Protein AF-A0A946H384-F1 (afdb_monomer)

Mean predicted aligned error: 7.21 Å

Solvent-accessible surface area (backbone atoms only — not comparable to full-atom values): 7257 Å² total; per-residue (Å²): 114,60,64,80,32,69,75,38,35,52,46,29,57,61,69,36,56,92,48,39,68,53,50,55,52,36,53,48,53,46,30,52,50,27,32,73,75,72,72,40,51,49,89,75,49,55,71,69,58,39,50,56,48,51,54,54,43,53,76,73,40,51,71,38,44,51,51,55,51,48,46,47,50,51,39,38,71,66,33,56,67,42,31,46,74,71,75,39,78,84,64,70,56,71,91,82,52,75,92,72,84,82,72,77,69,72,78,47,47,70,66,73,70,51,78,88,84,75,82,82,131

Radius of gyration: 22.47 Å; Cα contacts (8 Å, |Δi|>4): 68; chains: 1; bounding box: 42×40×62 Å

Foldseek 3Di:
DACPPPVLVVQLVVLCVVVVVLQVVLQVVLQVQLCVVPVGGLVPDDPVSNVVSVVVSCVPVVVSNVSSCVSSVVSQCLDPVNCVVVVHDNDDCPPVHDDDDDDDPVVCVVVVPDDDPDDDD

pLDDT: mean 92.4, std 5.37, range [72.94, 98.19]

Structure (mmCIF, N/CA/C/O backbone):
data_AF-A0A946H384-F1
#
_entry.id   AF-A0A946H384-F1
#
loop_
_atom_site.group_PDB
_atom_site.id
_atom_site.type_symbol
_atom_site.label_atom_id
_atom_site.label_alt_id
_atom_site.label_comp_id
_atom_site.label_asym_id
_atom_site.label_entity_id
_atom_site.label_seq_id
_atom_site.pdbx_PDB_ins_code
_atom_site.Cartn_x
_atom_site.Cartn_y
_atom_site.Cartn_z
_atom_site.occupancy
_atom_site.B_iso_or_equiv
_atom_site.auth_seq_id
_atom_site.auth_comp_id
_atom_site.auth_asym_id
_atom_site.auth_atom_id
_atom_site.pdbx_PDB_model_num
ATOM 1 N N . PRO A 1 1 ? 3.864 -15.927 1.457 1.00 94.62 1 PRO A N 1
ATOM 2 C CA . PRO A 1 1 ? 3.681 -15.233 2.758 1.00 94.62 1 PRO A CA 1
ATOM 3 C C . PRO A 1 1 ? 2.842 -13.977 2.516 1.00 94.62 1 PRO A C 1
ATOM 5 O O . PRO A 1 1 ? 2.907 -13.468 1.400 1.00 94.62 1 PRO A O 1
ATOM 8 N N . GLY A 1 2 ? 2.055 -13.521 3.492 1.00 95.12 2 GLY A N 1
ATOM 9 C CA . GLY A 1 2 ? 1.385 -12.217 3.433 1.00 95.12 2 GLY A CA 1
ATOM 10 C C . GLY A 1 2 ? 2.298 -11.092 3.930 1.00 95.12 2 GLY A C 1
ATOM 11 O O . GLY A 1 2 ? 3.412 -11.352 4.381 1.00 95.12 2 GLY A O 1
ATOM 12 N N . ALA A 1 3 ? 1.846 -9.837 3.845 1.00 95.25 3 ALA A N 1
ATOM 13 C CA . ALA A 1 3 ? 2.585 -8.695 4.403 1.00 95.25 3 ALA A CA 1
ATOM 14 C C . ALA A 1 3 ? 2.660 -8.721 5.947 1.00 95.25 3 ALA A C 1
ATOM 16 O O . ALA A 1 3 ? 3.495 -8.037 6.534 1.00 95.25 3 ALA A O 1
ATOM 17 N N . ASP A 1 4 ? 1.813 -9.533 6.578 1.00 94.69 4 ASP A N 1
ATOM 18 C CA . ASP A 1 4 ? 1.771 -9.866 8.003 1.00 94.69 4 ASP A CA 1
ATOM 19 C C . ASP A 1 4 ? 2.754 -10.983 8.408 1.00 94.69 4 ASP A C 1
ATOM 21 O O . ASP A 1 4 ? 2.887 -11.285 9.594 1.00 94.69 4 ASP A O 1
ATOM 25 N N . ASP A 1 5 ? 3.474 -11.589 7.452 1.00 98.06 5 ASP A N 1
ATOM 26 C CA . ASP A 1 5 ? 4.576 -12.506 7.756 1.00 98.06 5 ASP A CA 1
ATOM 27 C C . ASP A 1 5 ? 5.607 -11.797 8.655 1.00 98.06 5 ASP A C 1
ATOM 29 O O . ASP A 1 5 ? 6.039 -10.695 8.306 1.00 98.06 5 ASP A O 1
ATOM 33 N N . PRO A 1 6 ? 6.051 -12.408 9.772 1.00 97.81 6 PRO A N 1
ATOM 34 C CA . PRO A 1 6 ? 6.886 -11.725 10.759 1.00 97.81 6 PRO A CA 1
ATOM 35 C C . PRO A 1 6 ? 8.145 -11.070 10.183 1.00 97.81 6 PRO A C 1
ATOM 37 O O . PRO A 1 6 ? 8.480 -9.952 10.566 1.00 97.81 6 PRO A O 1
ATOM 40 N N . GLY A 1 7 ? 8.816 -11.728 9.230 1.00 97.25 7 GLY A N 1
ATOM 41 C CA . GLY A 1 7 ? 10.030 -11.187 8.617 1.00 97.25 7 GLY A CA 1
ATOM 42 C C . GLY A 1 7 ? 9.742 -10.036 7.653 1.00 97.25 7 GLY A C 1
ATOM 43 O O . GLY A 1 7 ? 10.528 -9.097 7.551 1.00 97.25 7 GLY A O 1
ATOM 44 N N . ILE A 1 8 ? 8.605 -10.072 6.954 1.00 97.75 8 ILE A N 1
ATOM 45 C CA . ILE A 1 8 ? 8.183 -8.973 6.077 1.00 97.75 8 ILE A CA 1
ATOM 46 C C . ILE A 1 8 ? 7.731 -7.779 6.919 1.00 97.75 8 ILE A C 1
ATOM 48 O O . ILE A 1 8 ? 8.156 -6.654 6.652 1.00 97.75 8 ILE A O 1
ATOM 52 N N . PHE A 1 9 ? 6.925 -8.026 7.951 1.00 97.50 9 PHE A N 1
ATOM 53 C CA . PHE A 1 9 ? 6.417 -6.999 8.852 1.00 97.50 9 PHE A CA 1
ATOM 54 C C . PHE A 1 9 ? 7.543 -6.275 9.596 1.00 97.50 9 PHE A C 1
ATOM 56 O O . PHE A 1 9 ? 7.557 -5.047 9.632 1.00 97.50 9 PHE A O 1
ATOM 63 N N . GLU A 1 10 ? 8.541 -7.002 10.109 1.00 97.81 10 GLU A N 1
ATOM 64 C CA . GLU A 1 10 ? 9.718 -6.393 10.739 1.00 97.81 10 GLU A CA 1
ATOM 65 C C . GLU A 1 10 ? 10.432 -5.424 9.785 1.00 97.81 10 GLU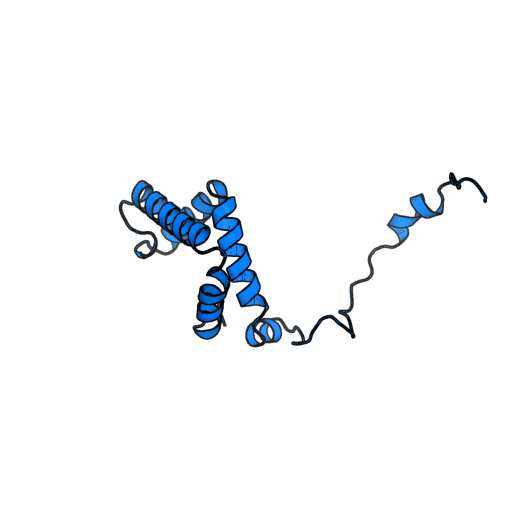 A C 1
ATOM 67 O O . GLU A 1 10 ? 10.751 -4.294 10.162 1.00 97.81 10 GLU A O 1
ATOM 72 N N . ARG A 1 11 ? 10.608 -5.808 8.512 1.00 97.25 11 ARG A N 1
ATOM 73 C CA . ARG A 1 11 ? 11.185 -4.905 7.506 1.00 97.25 11 ARG A CA 1
ATOM 74 C C . ARG A 1 11 ? 10.311 -3.687 7.241 1.00 97.25 11 ARG A C 1
ATOM 76 O O . ARG A 1 11 ? 10.869 -2.613 7.044 1.00 97.25 11 ARG A O 1
ATOM 83 N N . ILE A 1 12 ? 8.985 -3.835 7.222 1.00 97.12 12 ILE A N 1
ATOM 84 C CA . ILE A 1 12 ? 8.058 -2.705 7.060 1.00 97.12 12 ILE A CA 1
ATOM 85 C C . ILE A 1 12 ? 8.258 -1.705 8.199 1.00 97.12 12 ILE A C 1
ATOM 87 O O . ILE A 1 12 ? 8.410 -0.513 7.935 1.00 97.12 12 ILE A O 1
ATOM 91 N N . VAL A 1 13 ? 8.313 -2.180 9.446 1.00 96.31 13 VAL A N 1
ATOM 92 C CA . VAL A 1 13 ? 8.539 -1.329 10.623 1.00 96.31 13 VAL A CA 1
ATOM 93 C C . VAL A 1 13 ? 9.874 -0.590 10.507 1.00 96.31 13 VAL A C 1
ATOM 95 O O . VAL A 1 13 ? 9.898 0.635 10.598 1.00 96.31 13 VAL A O 1
ATOM 98 N N . VAL A 1 14 ? 10.969 -1.299 10.211 1.00 97.31 14 VAL A N 1
ATOM 99 C CA . VAL A 1 14 ? 12.303 -0.686 10.059 1.00 97.31 14 VAL A CA 1
ATOM 100 C C . VAL A 1 14 ? 12.341 0.323 8.906 1.00 97.31 14 VAL A C 1
ATOM 102 O O . VAL A 1 14 ? 12.873 1.421 9.060 1.00 97.31 14 VAL A O 1
ATOM 105 N N . ALA A 1 15 ? 11.765 -0.013 7.750 1.00 96.25 15 ALA A N 1
ATOM 106 C CA . ALA A 1 15 ? 11.743 0.861 6.578 1.00 96.25 15 ALA A CA 1
ATOM 107 C C . ALA A 1 15 ? 10.854 2.102 6.762 1.00 96.25 15 ALA A C 1
ATOM 109 O O . ALA A 1 15 ? 11.005 3.070 6.018 1.00 96.25 15 ALA A O 1
ATOM 110 N N . SER A 1 16 ? 9.950 2.082 7.745 1.00 95.44 16 SER A N 1
ATOM 111 C CA . SER A 1 16 ? 9.057 3.198 8.065 1.00 95.44 16 SER A CA 1
ATOM 112 C C . SER A 1 16 ? 9.695 4.240 8.987 1.00 95.44 16 SER A C 1
ATOM 114 O O . SER A 1 16 ? 9.162 5.339 9.090 1.00 95.44 16 SER A O 1
ATOM 116 N N . GLU A 1 17 ? 10.832 3.946 9.633 1.00 95.38 17 GLU A N 1
ATOM 117 C CA . GLU A 1 17 ? 11.508 4.868 10.567 1.00 95.38 17 GLU A CA 1
ATOM 118 C C . GLU A 1 17 ? 11.775 6.274 9.989 1.00 95.38 17 GLU A C 1
ATOM 120 O O . GLU A 1 17 ? 11.487 7.256 10.677 1.00 95.38 17 GLU A O 1
ATOM 125 N N . PRO A 1 18 ? 12.251 6.437 8.735 1.00 94.31 18 PRO A N 1
ATOM 126 C CA . PRO A 1 18 ? 12.452 7.769 8.156 1.00 94.31 18 PRO A CA 1
ATOM 127 C C . PRO A 1 18 ? 11.160 8.591 8.041 1.00 94.31 18 PRO A C 1
ATOM 129 O O . PRO A 1 18 ? 11.204 9.814 8.144 1.00 94.31 18 PRO A O 1
ATOM 132 N N . ASP A 1 19 ? 10.023 7.916 7.860 1.00 92.19 19 ASP A N 1
ATOM 133 C CA . ASP A 1 19 ? 8.695 8.509 7.681 1.00 92.19 19 ASP A CA 1
ATOM 134 C C . ASP A 1 19 ? 7.817 8.333 8.941 1.00 92.19 19 ASP A C 1
ATOM 136 O O . ASP A 1 19 ? 6.590 8.453 8.881 1.00 92.19 19 ASP A O 1
ATOM 140 N N . ARG A 1 20 ? 8.428 8.056 10.105 1.00 92.31 20 ARG A N 1
ATOM 141 C CA . ARG A 1 20 ? 7.723 7.664 11.336 1.00 92.31 20 ARG A CA 1
ATOM 142 C C . ARG A 1 20 ? 6.619 8.631 11.747 1.00 92.31 20 ARG A C 1
ATOM 144 O O . ARG A 1 20 ? 5.541 8.185 12.119 1.00 92.31 20 ARG A O 1
ATOM 151 N N . SER A 1 21 ? 6.859 9.941 11.670 1.00 93.00 21 SER A N 1
ATOM 152 C CA . SER A 1 21 ? 5.843 10.940 12.025 1.00 93.00 21 SER A CA 1
ATOM 153 C C . SER A 1 21 ? 4.599 10.827 11.145 1.00 93.00 21 SER A C 1
ATOM 155 O O . SER A 1 21 ? 3.485 10.822 11.657 1.00 93.00 21 SER A O 1
ATOM 157 N N . LEU A 1 22 ? 4.785 10.664 9.833 1.00 92.31 22 LEU A N 1
ATOM 158 C CA . LEU A 1 22 ? 3.697 10.519 8.869 1.00 92.31 22 LEU A CA 1
ATOM 159 C C . LEU A 1 22 ? 2.899 9.233 9.107 1.00 92.31 22 LEU A C 1
ATOM 161 O O . LEU A 1 22 ? 1.671 9.249 8.968 1.00 92.31 22 LEU A O 1
ATOM 165 N N . VAL A 1 23 ? 3.584 8.143 9.467 1.00 92.44 23 VAL A N 1
ATOM 166 C CA . VAL A 1 23 ? 2.966 6.853 9.805 1.00 92.44 23 VAL A CA 1
ATOM 167 C C . VAL A 1 23 ? 2.191 6.950 11.117 1.00 92.44 23 VAL A C 1
ATOM 169 O O . VAL A 1 23 ? 1.014 6.601 11.138 1.00 92.44 23 VAL A O 1
ATOM 172 N N . ASP A 1 24 ? 2.792 7.493 12.176 1.00 93.56 24 ASP A N 1
ATOM 173 C CA . ASP A 1 24 ? 2.143 7.678 13.480 1.00 93.56 24 ASP A CA 1
ATOM 174 C C . ASP A 1 24 ? 0.897 8.573 13.365 1.00 93.56 24 ASP A C 1
ATOM 176 O O . ASP A 1 24 ? -0.156 8.264 13.923 1.00 93.56 24 ASP A O 1
ATOM 180 N N . GLU A 1 25 ? 0.988 9.675 12.617 1.00 94.31 25 GLU A N 1
ATOM 181 C CA . GLU A 1 25 ? -0.150 10.555 12.328 1.00 94.31 25 GLU A CA 1
ATOM 182 C C . GLU A 1 25 ? -1.238 9.839 11.519 1.00 94.31 25 GLU A C 1
ATOM 184 O O . GLU A 1 25 ? -2.424 9.989 11.815 1.00 94.31 25 GLU A O 1
ATOM 189 N N . GLY A 1 26 ? -0.847 9.025 10.536 1.00 94.25 26 GLY A N 1
ATOM 190 C CA . GLY A 1 26 ? -1.770 8.224 9.737 1.00 94.25 26 GLY A CA 1
ATOM 191 C C . GLY A 1 26 ? -2.530 7.194 10.571 1.00 94.25 26 GLY A C 1
ATOM 192 O O . GLY A 1 26 ? -3.751 7.108 10.467 1.00 94.25 26 GLY A O 1
ATOM 193 N N . LEU A 1 27 ? -1.826 6.453 11.431 1.00 94.56 27 LEU A N 1
ATOM 194 C CA . LEU A 1 27 ? -2.422 5.451 12.317 1.00 94.56 27 LEU A CA 1
ATOM 195 C C . LEU A 1 27 ? -3.371 6.089 13.338 1.00 94.56 27 LEU A C 1
ATOM 197 O O . LEU A 1 27 ? -4.469 5.579 13.544 1.00 94.56 27 LEU A O 1
ATOM 201 N N . ARG A 1 28 ? -3.004 7.242 13.916 1.00 95.69 28 ARG A N 1
ATOM 202 C CA . ARG A 1 28 ? -3.909 8.006 14.793 1.00 95.69 28 ARG A CA 1
ATOM 203 C C . ARG A 1 28 ? -5.157 8.468 14.053 1.00 95.69 28 ARG A C 1
ATOM 205 O O . ARG A 1 28 ? -6.256 8.287 14.554 1.00 95.69 28 ARG A O 1
ATOM 212 N N . ALA A 1 29 ? -5.003 9.008 12.845 1.00 94.88 29 ALA A N 1
ATOM 213 C CA . ALA A 1 29 ? -6.140 9.454 12.047 1.00 94.88 29 ALA A CA 1
ATOM 214 C C . ALA A 1 29 ? -7.071 8.296 11.635 1.00 94.88 29 ALA A C 1
ATOM 216 O O . ALA A 1 29 ? -8.274 8.514 11.479 1.00 94.88 29 ALA A O 1
ATOM 217 N N . LEU A 1 30 ? -6.535 7.085 11.453 1.00 96.69 30 LEU A N 1
ATOM 218 C CA . LEU A 1 30 ? -7.324 5.877 11.210 1.00 96.69 30 LEU A CA 1
ATOM 219 C C . LEU A 1 30 ? -8.117 5.464 12.459 1.00 96.69 30 LEU A C 1
ATOM 221 O O . LEU A 1 30 ? -9.312 5.191 12.352 1.00 96.69 30 LEU A O 1
ATOM 225 N N . ASP A 1 31 ? -7.481 5.471 13.632 1.00 97.38 31 ASP A N 1
ATOM 226 C CA . ASP A 1 31 ? -8.153 5.197 14.908 1.00 97.38 31 ASP A CA 1
ATOM 227 C C . ASP A 1 31 ? -9.225 6.249 15.231 1.00 97.38 31 ASP A C 1
ATOM 229 O O . ASP A 1 31 ? -10.328 5.885 15.631 1.00 97.38 31 ASP A O 1
ATOM 233 N N . ASP A 1 32 ? -8.955 7.536 14.993 1.00 96.38 32 ASP A N 1
ATOM 234 C CA . ASP A 1 32 ? -9.929 8.618 15.179 1.00 96.38 32 ASP A CA 1
ATOM 235 C C . ASP A 1 32 ? -11.150 8.436 14.265 1.00 96.38 32 ASP A C 1
ATOM 237 O O . ASP A 1 32 ? -12.290 8.638 14.688 1.00 96.38 32 ASP A O 1
ATOM 241 N N . LEU A 1 33 ? -10.928 8.032 13.007 1.00 96.50 33 LEU A N 1
ATOM 242 C CA . LEU A 1 33 ? -12.007 7.741 12.063 1.00 96.50 33 LEU A CA 1
ATOM 243 C C . LEU A 1 33 ? -12.834 6.534 12.520 1.00 96.50 33 LEU A C 1
ATOM 245 O O . LEU A 1 33 ? -14.061 6.605 12.508 1.00 96.50 33 LEU A O 1
ATOM 249 N N . SER A 1 34 ? -12.174 5.458 12.949 1.00 97.88 34 SER A N 1
ATOM 250 C CA . SER A 1 34 ? -12.831 4.276 13.514 1.00 97.88 34 SER A CA 1
ATOM 251 C C . SER A 1 34 ? -13.685 4.642 14.728 1.00 97.88 34 SER A C 1
ATOM 253 O O . SER A 1 34 ? -14.860 4.282 14.801 1.00 97.88 34 SER A O 1
ATOM 255 N N . HIS A 1 35 ? -13.134 5.434 15.650 1.00 97.75 35 HIS A N 1
ATOM 256 C CA . HIS A 1 35 ? -13.844 5.852 16.852 1.00 97.75 35 HIS A CA 1
ATOM 257 C C . HIS A 1 35 ? -15.046 6.745 16.522 1.00 97.75 35 HIS A C 1
ATOM 259 O O . HIS A 1 35 ? -16.101 6.612 17.136 1.00 97.75 35 HIS A O 1
ATOM 265 N N . ALA A 1 36 ? -14.926 7.616 15.518 1.00 96.62 36 ALA A N 1
ATOM 266 C CA . ALA A 1 36 ? -16.028 8.459 15.065 1.00 96.62 36 ALA A CA 1
ATOM 267 C C . ALA A 1 36 ? -17.167 7.672 14.392 1.00 96.62 36 ALA A C 1
ATOM 269 O O . ALA A 1 36 ? -18.319 8.094 14.477 1.00 96.62 36 ALA A O 1
ATOM 270 N N . LEU A 1 37 ? -16.859 6.565 13.709 1.00 95.94 37 LEU A N 1
ATOM 271 C CA . LEU A 1 37 ? -17.849 5.748 12.999 1.00 95.94 37 LEU A CA 1
ATOM 272 C C . LEU A 1 37 ? -18.506 4.695 13.901 1.00 95.94 37 LEU A C 1
ATOM 274 O O . LEU A 1 37 ? -19.716 4.500 13.815 1.00 95.94 37 LEU A O 1
ATOM 278 N N . TYR A 1 38 ? -17.727 4.057 14.777 1.00 97.06 38 TYR A N 1
ATOM 279 C CA . TYR A 1 38 ? -18.145 2.855 15.509 1.00 97.06 38 TYR A CA 1
ATOM 280 C C . TYR A 1 38 ? -17.939 2.947 17.028 1.00 97.06 38 TYR A C 1
ATOM 282 O O . TYR A 1 38 ? -18.356 2.057 17.760 1.00 97.06 38 TYR A O 1
ATOM 290 N N . GLY A 1 39 ? -17.302 4.008 17.538 1.00 97.06 39 GLY A N 1
ATOM 291 C CA . GLY A 1 39 ? -16.998 4.149 18.969 1.00 97.06 39 GLY A CA 1
ATOM 292 C C . GLY A 1 39 ? -15.846 3.266 19.463 1.00 97.06 39 GLY A C 1
ATOM 293 O O . GLY A 1 39 ? -15.559 3.242 20.659 1.00 97.06 39 GLY A O 1
ATOM 294 N N . GLU A 1 40 ? -15.137 2.584 18.563 1.00 96.88 40 GLU A N 1
ATOM 295 C CA . GLU A 1 40 ? -14.064 1.640 18.885 1.00 96.88 40 GLU A CA 1
ATOM 296 C C . GLU A 1 40 ? -12.772 1.942 18.114 1.00 96.88 40 GLU A C 1
ATOM 298 O O . GLU A 1 40 ? -12.772 2.668 17.120 1.00 96.88 40 GLU A O 1
ATOM 303 N N . ARG A 1 41 ? -11.646 1.398 18.592 1.00 97.50 41 ARG A N 1
ATOM 304 C CA . ARG A 1 41 ? -10.355 1.478 17.885 1.00 97.50 41 ARG A CA 1
ATOM 305 C C . ARG A 1 41 ? -10.375 0.582 16.655 1.00 97.50 41 ARG A C 1
ATOM 307 O O . ARG A 1 41 ? -10.948 -0.504 16.717 1.00 97.50 41 ARG A O 1
ATOM 314 N N . PHE A 1 42 ? -9.641 0.957 15.611 1.00 97.69 42 PHE A N 1
ATOM 315 C CA . PHE A 1 42 ? -9.640 0.232 14.339 1.00 97.69 42 PHE A CA 1
ATOM 316 C C . PHE A 1 42 ? -9.265 -1.247 14.512 1.00 97.69 42 PHE A C 1
ATOM 318 O O . PHE A 1 42 ? -9.864 -2.133 13.910 1.00 97.69 42 PHE A O 1
ATOM 325 N N . ALA A 1 43 ? -8.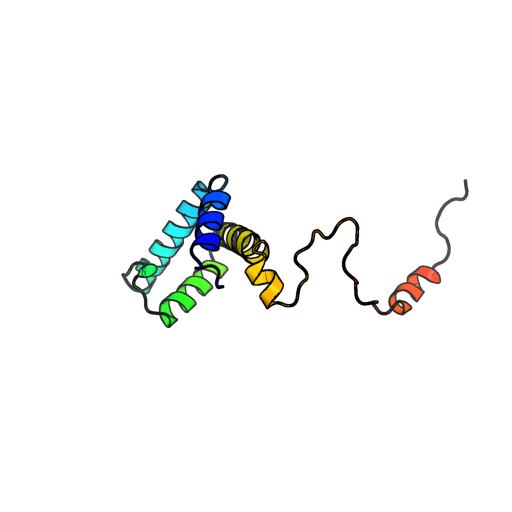307 -1.540 15.396 1.00 96.69 43 ALA A N 1
ATOM 326 C CA . ALA A 1 43 ? -7.864 -2.907 15.670 1.00 96.69 43 ALA A CA 1
ATOM 327 C C . ALA A 1 43 ? -8.962 -3.823 16.257 1.00 96.69 43 ALA A C 1
ATOM 329 O O . ALA A 1 43 ? -8.867 -5.042 16.095 1.00 96.69 43 ALA A O 1
ATOM 330 N N . MET A 1 44 ? -9.976 -3.249 16.919 1.00 97.81 44 MET A N 1
ATOM 331 C CA . MET A 1 44 ? -11.060 -3.976 17.597 1.00 97.81 44 MET A CA 1
ATOM 332 C C . MET A 1 44 ? -12.266 -4.251 16.697 1.00 97.81 44 MET A C 1
ATOM 334 O O . MET A 1 44 ? -13.048 -5.140 17.017 1.00 97.81 44 MET A O 1
ATOM 338 N N . LEU A 1 45 ? -12.386 -3.524 15.583 1.00 98.19 45 LEU A N 1
ATOM 339 C CA . LEU A 1 45 ? -13.458 -3.712 14.612 1.00 98.19 45 LEU A CA 1
ATOM 340 C C . LEU A 1 45 ? -13.444 -5.130 14.018 1.00 98.19 45 LEU A C 1
ATOM 342 O O . LEU A 1 45 ? -12.388 -5.781 13.928 1.00 98.19 45 LEU A O 1
ATOM 346 N N . ASP A 1 46 ? -14.615 -5.582 13.571 1.00 98.00 46 ASP A N 1
ATOM 347 C CA . ASP A 1 46 ? -14.718 -6.763 12.721 1.00 98.00 46 ASP A CA 1
ATOM 348 C C . ASP A 1 46 ? -14.143 -6.502 11.316 1.00 98.00 46 ASP A C 1
ATOM 350 O O . ASP A 1 46 ? -13.690 -5.401 10.995 1.00 98.00 46 ASP A O 1
ATOM 354 N N . GLU A 1 47 ? -14.065 -7.548 10.496 1.00 96.81 47 GLU A N 1
ATOM 355 C CA . GLU A 1 47 ? -13.395 -7.461 9.197 1.00 96.81 47 GLU A CA 1
ATOM 356 C C . GLU A 1 47 ? -14.136 -6.544 8.212 1.00 96.81 47 GLU A C 1
ATOM 358 O O . GLU A 1 47 ? -13.496 -5.776 7.492 1.00 96.81 47 GLU A O 1
ATOM 363 N N . ASP A 1 48 ? -15.470 -6.567 8.214 1.00 97.62 48 ASP A N 1
ATOM 364 C CA . ASP A 1 48 ? -16.280 -5.764 7.295 1.00 97.62 48 ASP A CA 1
ATOM 365 C C . ASP A 1 48 ? -16.154 -4.270 7.644 1.00 97.62 48 ASP A C 1
ATOM 367 O O . ASP A 1 48 ? -15.906 -3.431 6.766 1.00 97.62 48 ASP A O 1
ATOM 371 N N . ASP A 1 49 ? -16.204 -3.936 8.936 1.00 97.94 49 ASP A N 1
ATOM 372 C CA . ASP A 1 49 ? -16.029 -2.570 9.428 1.00 97.94 49 ASP A CA 1
ATOM 373 C C . ASP A 1 49 ? -14.586 -2.069 9.241 1.00 97.94 49 ASP A C 1
ATOM 375 O O . ASP A 1 49 ? -14.372 -0.886 8.929 1.00 97.94 49 ASP A O 1
ATOM 379 N N . LYS A 1 50 ? -13.576 -2.948 9.357 1.00 97.94 50 LYS A N 1
ATOM 380 C CA . LYS A 1 50 ? -12.177 -2.621 9.017 1.00 97.94 50 LYS A CA 1
ATOM 381 C C . LYS A 1 50 ? -12.034 -2.246 7.553 1.00 97.94 50 LYS A C 1
ATOM 383 O O . LYS A 1 50 ? -11.427 -1.214 7.255 1.00 97.94 50 LYS A O 1
ATOM 388 N N . VAL A 1 51 ? -12.597 -3.046 6.648 1.00 97.06 51 VAL A N 1
ATOM 389 C CA . VAL A 1 51 ? -12.548 -2.778 5.205 1.00 97.06 51 VAL A CA 1
ATOM 390 C C . VAL A 1 51 ? -13.226 -1.445 4.894 1.00 97.06 51 VAL A C 1
ATOM 392 O O . VAL A 1 51 ? -12.597 -0.568 4.297 1.00 97.06 51 VAL A O 1
ATOM 395 N N . ALA A 1 52 ? -14.449 -1.229 5.384 1.00 96.81 52 ALA A N 1
ATOM 396 C CA . ALA A 1 52 ? -15.184 0.015 5.158 1.00 96.81 52 ALA A CA 1
ATOM 397 C C . ALA A 1 52 ? -14.430 1.251 5.692 1.00 96.81 52 ALA A C 1
ATOM 399 O O . ALA A 1 52 ? -14.348 2.291 5.026 1.00 96.81 52 ALA A O 1
ATOM 400 N N . THR A 1 53 ? -13.824 1.142 6.878 1.00 97.31 53 THR A N 1
ATOM 401 C CA . THR A 1 53 ? -13.031 2.228 7.474 1.00 97.31 53 THR A CA 1
ATOM 402 C C . THR A 1 53 ? -11.762 2.505 6.673 1.00 97.31 53 THR A C 1
ATOM 404 O O . THR A 1 53 ? -11.447 3.668 6.410 1.00 97.31 53 THR A O 1
ATOM 407 N N . ALA A 1 54 ? -11.045 1.462 6.245 1.00 95.25 54 ALA A N 1
ATOM 408 C CA . ALA A 1 54 ? -9.830 1.592 5.447 1.00 95.25 54 ALA A CA 1
ATOM 409 C C . ALA A 1 54 ? -10.109 2.229 4.075 1.00 95.25 54 ALA A C 1
ATOM 411 O O . ALA A 1 54 ? -9.369 3.119 3.649 1.00 95.25 54 ALA A O 1
ATOM 412 N N . GLU A 1 55 ? -11.206 1.857 3.410 1.00 95.50 55 GLU A N 1
ATOM 413 C CA . GLU A 1 55 ? -11.644 2.483 2.156 1.00 95.50 55 GLU A CA 1
ATOM 414 C C . GLU A 1 55 ? -11.967 3.969 2.348 1.00 95.50 55 GLU A C 1
ATOM 416 O O . GLU A 1 55 ? -11.534 4.829 1.571 1.00 95.50 55 GLU A O 1
ATOM 421 N N . ARG A 1 56 ? -12.682 4.307 3.426 1.00 95.38 56 ARG A N 1
ATOM 422 C CA . ARG A 1 56 ? -13.003 5.697 3.764 1.00 95.38 56 ARG A CA 1
ATOM 423 C C . ARG A 1 56 ? -11.750 6.513 4.088 1.00 95.38 56 ARG A C 1
ATOM 425 O O . ARG A 1 56 ? -11.641 7.678 3.682 1.00 95.38 56 ARG A O 1
ATOM 432 N N . PHE A 1 57 ? -10.801 5.912 4.797 1.00 95.00 57 PHE A N 1
ATOM 433 C CA . PHE A 1 57 ? -9.504 6.503 5.106 1.00 95.00 57 PHE A CA 1
ATOM 434 C C . PHE A 1 57 ? -8.702 6.771 3.825 1.00 95.00 57 PHE A C 1
ATOM 436 O O . PHE A 1 57 ? -8.231 7.894 3.616 1.00 95.00 57 PHE A O 1
ATOM 443 N N . ALA A 1 58 ? -8.657 5.800 2.906 1.00 93.12 58 ALA A N 1
ATOM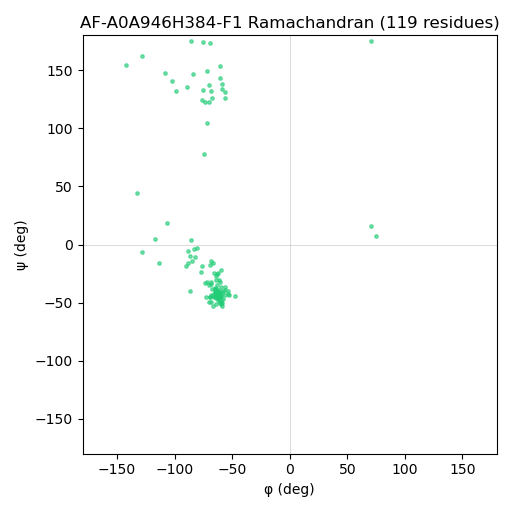 444 C CA . ALA A 1 58 ? -7.998 5.920 1.605 1.00 93.12 58 ALA A CA 1
ATOM 445 C C . ALA A 1 58 ? -8.513 7.109 0.775 1.00 93.12 58 ALA A C 1
ATOM 447 O O . ALA A 1 58 ? -7.727 7.804 0.130 1.00 93.12 58 ALA A O 1
ATOM 448 N N . GLN A 1 59 ? -9.814 7.403 0.842 1.00 91.75 59 GLN A N 1
ATOM 449 C CA . GLN A 1 59 ? -10.433 8.516 0.111 1.00 91.75 59 GLN A CA 1
ATOM 450 C C . GLN A 1 59 ? -10.176 9.899 0.734 1.00 91.75 59 GLN A C 1
ATOM 452 O O . GLN A 1 59 ? -10.287 10.912 0.045 1.00 91.75 59 GLN A O 1
ATOM 457 N N . THR A 1 60 ? -9.877 9.978 2.035 1.00 87.31 60 THR A N 1
ATOM 458 C CA . THR A 1 60 ? -9.851 11.250 2.791 1.00 87.31 60 THR A CA 1
ATOM 459 C C . THR A 1 60 ? -8.475 11.666 3.293 1.00 87.31 60 THR A C 1
ATOM 461 O O . THR A 1 60 ? -8.284 12.824 3.679 1.00 87.31 60 THR A O 1
ATOM 464 N N . ARG A 1 61 ? -7.514 10.738 3.313 1.00 84.88 61 ARG A N 1
ATOM 465 C CA . ARG A 1 61 ? -6.189 10.909 3.928 1.00 84.88 61 ARG A CA 1
ATOM 466 C C . ARG A 1 61 ? -5.067 10.440 2.998 1.00 84.88 61 ARG A C 1
ATOM 468 O O . ARG A 1 61 ? -4.117 9.787 3.421 1.00 84.88 61 ARG A O 1
ATOM 475 N N . VAL A 1 62 ? -5.168 10.823 1.723 1.00 81.88 62 VAL A N 1
ATOM 476 C CA . VAL A 1 62 ? -4.296 10.369 0.623 1.00 81.88 62 VAL A CA 1
ATOM 477 C C . VAL A 1 62 ? -2.789 10.428 0.936 1.00 81.88 62 VAL A C 1
ATOM 479 O O . VAL A 1 62 ? -2.117 9.440 0.638 1.00 81.88 62 VAL A O 1
ATOM 482 N N . PRO A 1 63 ? -2.219 11.488 1.552 1.00 84.94 63 PRO A N 1
ATOM 483 C CA . PRO A 1 63 ? -0.780 11.525 1.838 1.00 84.94 63 PRO A CA 1
ATOM 484 C C . PRO A 1 63 ? -0.315 10.440 2.822 1.00 84.94 63 PRO A C 1
ATOM 486 O O . PRO A 1 63 ? 0.670 9.756 2.550 1.00 84.94 63 PRO A O 1
ATOM 489 N N . HIS A 1 64 ? -1.047 10.233 3.923 1.00 88.50 64 HIS A N 1
ATOM 490 C CA . HIS A 1 64 ? -0.715 9.210 4.924 1.00 88.50 64 HIS A CA 1
ATOM 491 C C . HIS A 1 64 ? -0.859 7.803 4.341 1.00 88.50 64 HIS A C 1
ATOM 493 O O . HIS A 1 64 ? 0.037 6.970 4.469 1.00 88.50 64 HIS A O 1
ATOM 499 N N . VAL A 1 65 ? -1.963 7.569 3.627 1.00 90.75 65 VAL A N 1
ATOM 500 C CA . VAL A 1 65 ? -2.251 6.290 2.966 1.00 90.75 65 VAL A CA 1
ATOM 501 C C . VAL A 1 65 ? -1.161 5.960 1.951 1.00 90.75 65 VAL A C 1
ATOM 503 O O . VAL A 1 65 ? -0.647 4.847 1.942 1.00 90.75 65 VAL A O 1
ATOM 506 N N . SER A 1 66 ? -0.753 6.936 1.137 1.00 90.12 66 SER A N 1
ATOM 507 C CA . SER A 1 66 ? 0.291 6.741 0.127 1.00 90.12 66 SER A CA 1
ATOM 508 C C . SER A 1 66 ? 1.625 6.330 0.749 1.00 90.12 66 SER A C 1
ATOM 510 O O . SER A 1 66 ? 2.300 5.462 0.201 1.00 90.12 66 SER A O 1
ATOM 512 N N . GLY A 1 67 ? 2.000 6.913 1.893 1.00 90.19 67 GLY A N 1
ATOM 513 C CA . GLY A 1 67 ? 3.214 6.538 2.622 1.00 90.19 67 GLY A CA 1
ATOM 514 C C . GLY A 1 67 ? 3.164 5.099 3.139 1.00 90.19 67 GLY A C 1
ATOM 515 O O . GLY A 1 67 ? 4.053 4.305 2.829 1.00 90.19 67 GLY A O 1
ATOM 516 N N . ILE A 1 68 ? 2.085 4.741 3.844 1.00 91.69 68 ILE A N 1
ATOM 517 C CA . ILE A 1 68 ? 1.890 3.401 4.423 1.00 91.69 68 ILE A CA 1
ATOM 518 C C . ILE A 1 68 ? 1.829 2.328 3.325 1.00 91.69 68 ILE A C 1
ATOM 520 O O . ILE A 1 68 ? 2.502 1.299 3.413 1.00 91.69 68 ILE A O 1
ATOM 524 N N . VAL A 1 69 ? 1.070 2.574 2.253 1.00 93.62 69 VAL A N 1
ATOM 525 C CA . VAL A 1 69 ? 0.962 1.648 1.114 1.00 93.62 69 VAL A CA 1
ATOM 526 C C . VAL A 1 69 ? 2.308 1.491 0.418 1.00 93.62 69 VAL A C 1
ATOM 528 O O . VAL A 1 69 ? 2.704 0.369 0.107 1.00 93.62 69 VAL A O 1
ATOM 531 N N . ARG A 1 70 ? 3.042 2.590 0.200 1.00 93.88 70 ARG A N 1
ATOM 532 C CA . ARG A 1 70 ? 4.357 2.553 -0.445 1.00 93.88 70 ARG A CA 1
ATOM 533 C C . ARG A 1 70 ? 5.333 1.676 0.334 1.00 93.88 70 ARG A C 1
ATOM 535 O O . ARG A 1 70 ? 5.925 0.790 -0.276 1.00 93.88 70 ARG A O 1
ATOM 542 N N . VAL A 1 71 ? 5.517 1.909 1.636 1.00 95.00 71 VAL A N 1
ATOM 543 C CA . VAL A 1 71 ? 6.492 1.139 2.431 1.00 95.00 71 VAL A CA 1
ATOM 544 C C . VAL A 1 71 ? 6.089 -0.333 2.533 1.00 95.00 71 VAL A C 1
ATOM 546 O O . VAL A 1 71 ? 6.917 -1.215 2.307 1.00 95.00 71 VAL A O 1
ATOM 549 N N . THR A 1 72 ? 4.796 -0.605 2.735 1.00 95.69 72 THR A N 1
ATOM 550 C CA . THR A 1 72 ? 4.249 -1.968 2.778 1.00 95.69 72 THR A CA 1
ATOM 551 C C . THR A 1 72 ? 4.510 -2.709 1.469 1.00 95.69 72 THR A C 1
ATOM 553 O O . THR A 1 72 ? 5.082 -3.798 1.476 1.00 95.69 72 THR A O 1
ATOM 556 N N . ALA A 1 73 ? 4.158 -2.107 0.328 1.00 96.12 73 ALA A N 1
ATOM 557 C CA . ALA A 1 73 ? 4.344 -2.717 -0.986 1.00 96.12 73 ALA A CA 1
ATOM 558 C C . ALA A 1 73 ? 5.827 -2.914 -1.330 1.00 96.12 73 ALA A C 1
ATOM 560 O O . ALA A 1 73 ? 6.196 -3.967 -1.849 1.00 96.12 73 ALA A O 1
ATOM 561 N N . GLN A 1 74 ? 6.686 -1.937 -1.013 1.00 94.25 74 GLN A N 1
ATOM 562 C CA . GLN A 1 74 ? 8.129 -2.042 -1.235 1.00 94.25 74 GLN A CA 1
ATOM 563 C C . GLN A 1 74 ? 8.719 -3.224 -0.466 1.00 94.25 74 GLN A C 1
ATOM 565 O O . GLN A 1 74 ? 9.406 -4.052 -1.060 1.00 94.25 74 GLN A O 1
ATOM 570 N N . CYS A 1 75 ? 8.423 -3.352 0.827 1.00 96.12 75 CYS A N 1
ATOM 571 C CA . CYS A 1 75 ? 8.938 -4.450 1.639 1.00 96.12 75 CYS A CA 1
ATOM 572 C C . CYS A 1 75 ? 8.321 -5.802 1.269 1.00 96.12 75 CYS A C 1
ATOM 574 O O . CYS A 1 75 ? 9.029 -6.807 1.320 1.00 96.12 75 CYS A O 1
ATOM 576 N N . TYR A 1 76 ? 7.043 -5.840 0.884 1.00 96.94 76 TYR A N 1
ATOM 577 C CA . TYR A 1 76 ? 6.359 -7.067 0.477 1.00 96.94 76 TYR A CA 1
ATOM 578 C C . TYR A 1 76 ? 6.935 -7.636 -0.826 1.00 96.94 76 TYR A C 1
ATOM 580 O O . TYR A 1 76 ? 7.391 -8.777 -0.849 1.00 96.94 76 TYR A O 1
ATOM 588 N N . TYR A 1 77 ? 7.019 -6.824 -1.884 1.00 94.12 77 TYR A N 1
ATOM 589 C CA . TYR A 1 77 ? 7.542 -7.255 -3.189 1.00 94.12 77 TYR A CA 1
ATOM 590 C C . TYR A 1 77 ? 9.076 -7.286 -3.274 1.00 94.12 77 TYR A C 1
ATOM 592 O O . TYR A 1 77 ? 9.625 -7.707 -4.287 1.00 94.12 77 TYR A O 1
ATOM 600 N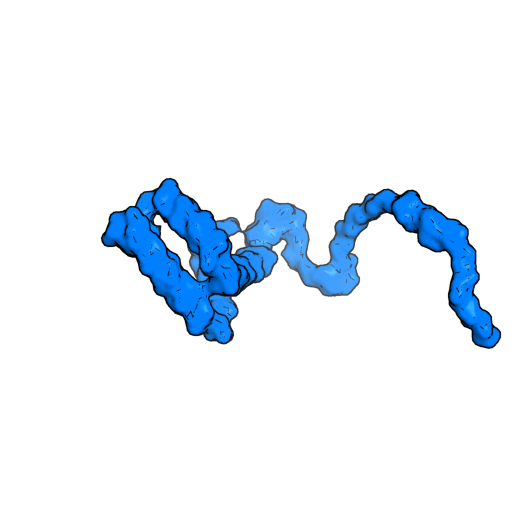 N . SER A 1 78 ? 9.785 -6.878 -2.219 1.00 91.06 78 SER A N 1
ATOM 601 C CA . SER A 1 78 ? 11.228 -7.136 -2.095 1.00 91.06 78 SER A CA 1
ATOM 602 C C . SER A 1 78 ? 11.534 -8.497 -1.460 1.00 91.06 78 SER A C 1
ATOM 604 O O . SER A 1 78 ? 12.695 -8.899 -1.435 1.00 91.06 78 SER A O 1
ATOM 606 N N . ASP A 1 79 ? 10.535 -9.206 -0.916 1.00 94.25 79 ASP A N 1
ATOM 607 C CA . ASP A 1 79 ? 10.757 -10.535 -0.347 1.00 94.25 79 ASP A CA 1
ATOM 608 C C . ASP A 1 79 ? 10.898 -11.591 -1.442 1.00 94.25 79 ASP A C 1
ATOM 610 O O . ASP A 1 79 ? 9.987 -11.807 -2.244 1.00 94.25 79 ASP A O 1
ATOM 614 N N . GLU A 1 80 ? 12.002 -12.331 -1.423 1.00 93.19 80 GLU A N 1
ATOM 615 C CA . GLU A 1 80 ? 12.244 -13.391 -2.399 1.00 93.19 80 GLU A CA 1
ATOM 616 C C . GLU A 1 80 ? 11.185 -14.497 -2.372 1.00 93.19 80 GLU A C 1
ATOM 618 O O . GLU A 1 80 ? 10.850 -15.051 -3.419 1.00 93.19 80 GLU A O 1
ATOM 623 N N . ARG A 1 81 ? 10.601 -14.788 -1.201 1.00 95.06 81 ARG A N 1
ATOM 624 C CA . ARG A 1 81 ? 9.565 -15.819 -1.058 1.00 95.06 81 ARG A CA 1
ATOM 625 C C . ARG A 1 81 ? 8.252 -15.370 -1.693 1.00 95.06 81 ARG A C 1
ATOM 627 O O . ARG A 1 81 ? 7.510 -16.208 -2.199 1.00 95.06 81 ARG A O 1
ATOM 634 N N . VAL A 1 82 ? 7.956 -14.066 -1.662 1.00 95.12 82 VAL A N 1
ATOM 635 C CA . VAL A 1 82 ? 6.792 -13.479 -2.349 1.00 95.12 82 VAL A CA 1
ATOM 636 C C . VAL A 1 82 ? 7.019 -13.514 -3.855 1.00 95.12 82 VAL A C 1
ATOM 638 O O . VAL A 1 82 ? 6.173 -14.021 -4.585 1.00 95.12 82 VAL A O 1
ATOM 641 N N . MET A 1 83 ? 8.181 -13.057 -4.322 1.00 92.50 83 MET A N 1
ATOM 642 C CA . MET A 1 83 ? 8.498 -13.020 -5.754 1.00 92.50 83 MET A CA 1
ATOM 643 C C . MET A 1 83 ? 8.528 -14.419 -6.378 1.00 92.50 83 MET A C 1
ATOM 645 O O . MET A 1 83 ? 7.933 -14.633 -7.434 1.00 92.50 83 MET A O 1
ATOM 649 N N . ALA A 1 84 ? 9.113 -15.400 -5.687 1.00 92.44 84 ALA A N 1
ATOM 650 C CA . ALA A 1 84 ? 9.106 -16.793 -6.127 1.00 92.44 84 ALA A CA 1
ATOM 651 C C . ALA A 1 84 ? 7.683 -17.374 -6.208 1.00 92.44 84 ALA A C 1
ATOM 653 O O . ALA A 1 84 ? 7.365 -18.083 -7.162 1.00 92.44 84 ALA A O 1
ATOM 654 N N . ALA A 1 85 ? 6.802 -17.044 -5.255 1.00 93.81 85 ALA A N 1
ATOM 655 C CA . ALA A 1 85 ? 5.403 -17.477 -5.283 1.00 93.81 85 ALA A CA 1
ATOM 656 C C . ALA A 1 85 ? 4.611 -16.877 -6.461 1.00 93.81 85 ALA A C 1
ATOM 658 O O . ALA A 1 85 ? 3.642 -17.481 -6.916 1.00 93.81 85 ALA A O 1
ATOM 659 N N . LEU A 1 86 ? 5.044 -15.725 -6.984 1.00 92.00 86 LEU A N 1
ATOM 660 C CA . LEU A 1 86 ? 4.496 -15.090 -8.188 1.00 92.00 86 LEU A CA 1
ATOM 661 C C . LEU A 1 86 ? 5.121 -15.623 -9.491 1.00 92.00 86 LEU A C 1
ATOM 663 O O . LEU A 1 86 ? 4.820 -15.112 -10.567 1.00 92.00 86 LEU A O 1
ATOM 667 N N . GLY A 1 87 ? 5.999 -16.629 -9.415 1.00 91.00 87 GLY A N 1
ATOM 668 C CA . GLY A 1 87 ? 6.717 -17.163 -10.575 1.00 91.00 87 GLY A CA 1
ATOM 669 C C . GLY A 1 87 ? 7.784 -16.213 -11.123 1.00 91.00 87 GLY A C 1
ATOM 670 O O . GLY A 1 87 ? 8.248 -16.395 -12.249 1.00 91.00 87 GLY A O 1
ATOM 671 N N . MET A 1 88 ? 8.175 -15.198 -10.350 1.00 87.31 88 MET A N 1
ATOM 672 C CA . MET A 1 88 ? 9.247 -14.286 -10.719 1.00 87.31 88 MET A CA 1
ATOM 673 C C . MET A 1 88 ? 10.588 -14.820 -10.225 1.00 87.31 88 MET A C 1
ATOM 675 O O . MET A 1 88 ? 10.735 -15.261 -9.085 1.00 87.31 88 MET A O 1
ATOM 679 N N . GLU A 1 89 ? 11.589 -14.757 -11.095 1.00 82.25 89 GLU A N 1
ATOM 680 C CA . GLU A 1 89 ? 12.960 -15.088 -10.731 1.00 82.25 89 GLU A CA 1
ATOM 681 C C . GLU A 1 89 ? 13.493 -14.040 -9.744 1.00 82.25 89 GLU A C 1
ATOM 683 O O . GLU A 1 89 ? 13.454 -12.841 -10.027 1.00 82.25 89 GLU A O 1
ATOM 688 N N . ASN A 1 90 ? 13.997 -14.478 -8.586 1.00 79.81 90 ASN A N 1
ATOM 689 C CA . ASN A 1 90 ? 14.586 -13.580 -7.595 1.00 79.81 90 ASN A CA 1
ATOM 690 C C . ASN A 1 90 ? 15.969 -13.095 -8.059 1.00 79.81 90 ASN A C 1
ATOM 692 O O . ASN A 1 90 ? 17.006 -13.600 -7.628 1.00 79.81 90 ASN A O 1
ATOM 696 N N . ARG A 1 91 ? 15.992 -12.132 -8.982 1.00 82.81 91 ARG A N 1
ATOM 697 C CA . ARG A 1 91 ? 17.225 -11.504 -9.455 1.00 82.81 91 ARG A CA 1
ATOM 698 C C . ARG A 1 91 ? 17.056 -10.016 -9.700 1.00 82.81 91 ARG A C 1
ATOM 700 O O . ARG A 1 91 ? 15.976 -9.519 -10.024 1.00 82.81 91 ARG A O 1
ATOM 707 N N . ALA A 1 92 ? 18.174 -9.305 -9.604 1.00 78.94 92 ALA A N 1
ATOM 708 C CA . ALA A 1 92 ? 18.216 -7.905 -9.978 1.00 78.94 92 ALA A CA 1
ATOM 709 C C . ALA A 1 92 ? 17.850 -7.732 -11.469 1.00 78.94 92 ALA A C 1
ATOM 711 O O . ALA A 1 92 ? 18.243 -8.551 -12.311 1.00 78.94 92 ALA A O 1
ATOM 712 N N . PRO A 1 93 ? 17.133 -6.650 -11.826 1.00 78.31 93 PRO A N 1
ATOM 713 C CA . PRO A 1 93 ? 16.836 -6.345 -13.220 1.00 78.31 93 PRO A CA 1
ATOM 714 C C . PRO A 1 93 ? 18.105 -6.043 -14.027 1.00 78.31 93 PRO A C 1
ATOM 716 O O . PRO A 1 93 ? 18.122 -6.281 -15.222 1.00 78.31 93 PRO A O 1
ATOM 719 N N . PHE A 1 94 ? 19.186 -5.554 -13.416 1.00 83.38 94 PHE A N 1
ATOM 720 C CA . PHE A 1 94 ? 20.476 -5.355 -14.086 1.00 83.38 94 PHE A CA 1
ATOM 721 C C . PHE A 1 94 ? 21.460 -6.479 -13.707 1.00 83.38 94 PHE A C 1
ATOM 723 O O . PHE A 1 94 ? 21.491 -6.856 -12.534 1.00 83.38 94 PHE A O 1
ATOM 730 N N . PRO A 1 95 ? 22.290 -6.999 -14.639 1.00 87.81 95 PRO A N 1
ATOM 731 C CA . PRO A 1 95 ? 22.469 -6.563 -16.034 1.00 87.81 95 PRO A CA 1
ATOM 732 C C . PRO A 1 95 ? 21.530 -7.215 -17.054 1.00 87.81 95 PRO A C 1
ATOM 734 O O . PRO A 1 95 ? 21.407 -6.720 -18.168 1.00 87.81 95 PRO A O 1
ATOM 737 N N . MET A 1 96 ? 20.879 -8.319 -16.696 1.00 88.81 96 MET A N 1
ATOM 738 C CA . MET A 1 96 ? 20.208 -9.196 -17.663 1.00 88.81 96 MET A CA 1
ATOM 739 C C . MET A 1 96 ? 18.862 -8.670 -18.191 1.00 88.81 96 MET A C 1
ATOM 741 O O . MET A 1 96 ? 18.386 -9.138 -19.220 1.00 88.81 96 MET A O 1
ATOM 745 N N . GLY A 1 97 ? 18.231 -7.718 -17.505 1.00 84.56 97 GLY A N 1
ATOM 746 C CA . GLY A 1 97 ? 16.896 -7.212 -17.828 1.00 84.56 97 GLY A CA 1
ATOM 747 C C . GLY A 1 97 ? 15.774 -8.213 -17.539 1.00 84.56 97 GLY A C 1
ATOM 748 O O . GLY A 1 97 ? 16.012 -9.370 -17.177 1.00 84.56 97 GLY A O 1
ATOM 749 N N . TYR A 1 98 ? 14.535 -7.760 -17.725 1.00 83.12 98 TYR A N 1
ATOM 750 C CA . TYR A 1 98 ? 13.362 -8.619 -17.892 1.00 83.12 98 TYR A CA 1
ATOM 751 C C . TYR A 1 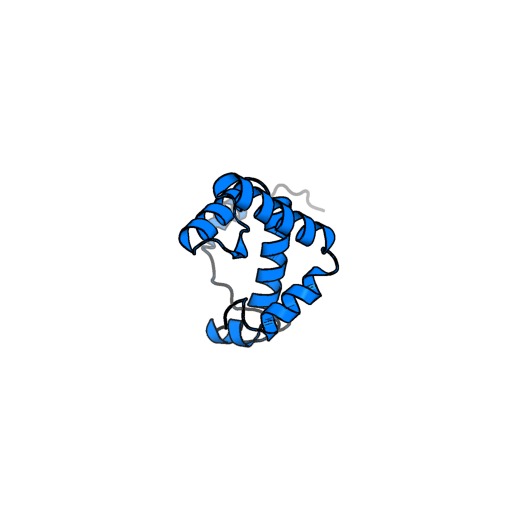98 ? 12.908 -8.549 -19.351 1.00 83.12 98 TYR A C 1
ATOM 753 O O . TYR A 1 98 ? 13.064 -7.515 -20.003 1.00 83.12 98 TYR A O 1
ATOM 761 N N . THR A 1 99 ? 12.353 -9.646 -19.866 1.00 86.12 99 THR A N 1
ATOM 762 C CA . THR A 1 99 ? 11.766 -9.647 -21.211 1.00 86.12 99 THR A CA 1
ATOM 763 C C . THR A 1 99 ? 10.486 -8.821 -21.179 1.00 86.12 99 THR A C 1
ATO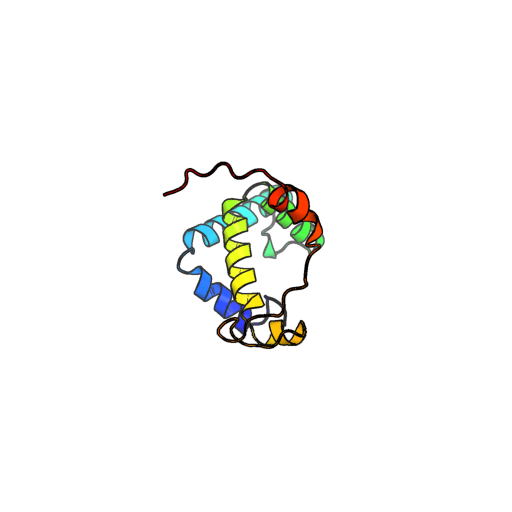M 765 O O . THR A 1 99 ? 9.590 -9.112 -20.393 1.00 86.12 99 THR A O 1
ATOM 768 N N . VAL A 1 100 ? 10.409 -7.787 -22.015 1.00 85.12 100 VAL A N 1
ATOM 769 C CA . VAL A 1 100 ? 9.217 -6.943 -22.159 1.00 85.12 100 VAL A CA 1
ATOM 770 C C . VAL A 1 100 ? 8.439 -7.410 -23.382 1.00 85.12 100 VAL A C 1
ATOM 772 O O . VAL A 1 100 ? 9.028 -7.602 -24.451 1.00 85.12 100 VAL A O 1
ATOM 775 N N . GLU A 1 101 ? 7.126 -7.586 -23.231 1.00 87.31 101 GLU A N 1
ATOM 776 C CA . GLU A 1 101 ? 6.256 -7.900 -24.362 1.00 87.31 101 GLU A CA 1
ATOM 777 C C . GLU A 1 101 ? 6.339 -6.800 -25.424 1.00 87.31 101 GLU A C 1
ATOM 779 O O . GLU A 1 101 ? 6.320 -5.603 -25.129 1.00 87.31 101 GLU A O 1
ATOM 784 N N . GLN A 1 102 ? 6.470 -7.210 -26.683 1.00 90.56 102 GLN A N 1
ATOM 785 C CA . GLN A 1 102 ? 6.533 -6.268 -27.791 1.00 90.56 102 GLN A CA 1
ATOM 786 C C . GLN A 1 102 ? 5.141 -5.684 -28.039 1.00 90.56 102 GLN A C 1
ATOM 788 O O . GLN A 1 102 ? 4.191 -6.422 -28.289 1.00 90.56 102 GLN A O 1
ATOM 793 N N . GLY A 1 103 ? 5.030 -4.357 -27.982 1.00 87.75 103 GLY A N 1
ATOM 794 C CA . GLY A 1 103 ? 3.807 -3.647 -28.350 1.00 87.75 103 GLY A CA 1
ATOM 795 C C . GLY A 1 103 ? 3.598 -3.571 -29.865 1.00 87.75 103 GLY A C 1
ATOM 796 O O . GLY A 1 103 ? 4.467 -3.938 -30.661 1.00 87.75 103 GLY A O 1
ATOM 797 N N . ASP A 1 104 ? 2.446 -3.040 -30.275 1.00 93.31 104 ASP A N 1
ATOM 798 C CA . ASP A 1 104 ? 2.165 -2.776 -31.685 1.00 93.31 104 ASP A CA 1
ATOM 799 C C . ASP A 1 104 ? 2.996 -1.591 -32.205 1.00 93.31 104 ASP A C 1
ATOM 801 O O . ASP A 1 104 ? 2.711 -0.416 -31.957 1.00 93.31 104 ASP A O 1
ATOM 805 N N . TRP A 1 105 ? 4.033 -1.909 -32.976 1.00 91.00 105 TRP A N 1
ATOM 806 C CA . TRP A 1 105 ? 4.923 -0.929 -33.591 1.00 91.00 105 TRP A CA 1
ATOM 807 C C . TRP A 1 105 ? 4.259 -0.085 -34.691 1.00 91.00 105 TRP A C 1
ATOM 809 O O . TRP A 1 105 ? 4.828 0.946 -35.072 1.00 91.00 105 TRP A O 1
ATOM 819 N N . SER A 1 106 ? 3.078 -0.478 -35.188 1.00 93.19 106 SER A N 1
ATOM 820 C CA . SER A 1 106 ? 2.314 0.295 -36.178 1.00 93.19 106 SER A CA 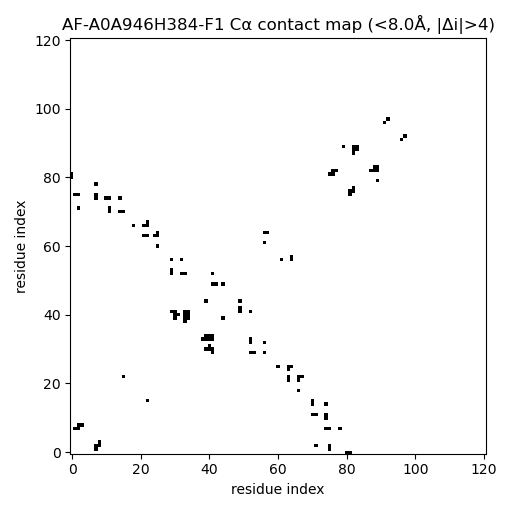1
ATOM 821 C C . SER A 1 106 ? 1.877 1.662 -35.634 1.00 93.19 106 SER A C 1
ATOM 823 O O . SER A 1 106 ? 1.777 2.633 -36.386 1.00 93.19 106 SER A O 1
ATOM 825 N N . LEU A 1 107 ? 1.753 1.795 -34.306 1.00 92.12 107 LEU A N 1
ATOM 826 C CA . LEU A 1 107 ? 1.449 3.059 -33.625 1.00 92.12 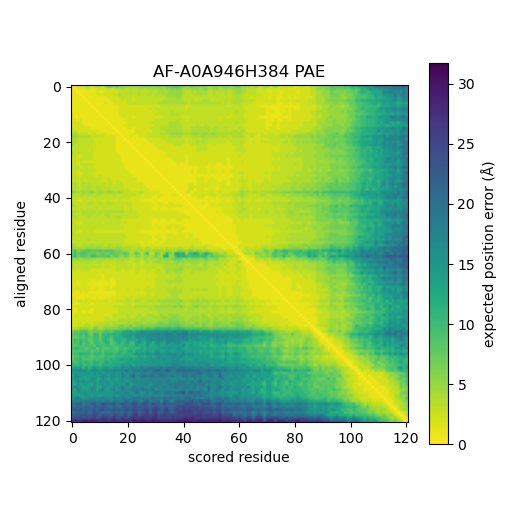107 LEU A CA 1
ATOM 827 C C . LEU A 1 107 ? 2.491 4.158 -33.892 1.00 92.12 107 LEU A C 1
ATOM 829 O O . LEU A 1 107 ? 2.189 5.346 -33.768 1.00 92.12 107 LEU A O 1
ATOM 833 N N . LEU A 1 108 ? 3.714 3.790 -34.289 1.00 93.56 108 LEU A N 1
ATOM 834 C CA . LEU A 1 108 ? 4.770 4.747 -34.629 1.00 93.56 108 LEU A CA 1
ATOM 835 C C . LEU A 1 108 ? 4.762 5.177 -36.101 1.00 93.56 108 LEU A C 1
ATOM 837 O O . LEU A 1 108 ? 5.528 6.069 -36.477 1.00 93.56 108 LEU A O 1
ATOM 841 N N . ASP A 1 109 ? 3.921 4.594 -36.952 1.00 94.94 109 ASP A N 1
ATOM 842 C CA . ASP A 1 109 ? 3.883 4.920 -38.380 1.00 94.94 109 ASP A CA 1
ATOM 843 C C . ASP A 1 109 ? 3.602 6.401 -38.680 1.00 94.94 109 ASP A C 1
ATOM 845 O O . ASP A 1 109 ? 4.273 6.951 -39.561 1.00 94.94 109 ASP A O 1
ATOM 849 N N . PRO A 1 110 ? 2.698 7.103 -37.962 1.00 93.75 110 PRO A N 1
ATOM 850 C CA . PRO A 1 110 ? 2.509 8.541 -38.151 1.00 93.75 110 PRO A CA 1
ATOM 851 C C . PRO A 1 110 ? 3.785 9.346 -37.874 1.00 93.75 110 PRO A C 1
ATOM 853 O O . PRO A 1 110 ? 4.083 10.306 -38.584 1.00 93.75 110 PRO A O 1
ATOM 856 N N . VAL A 1 111 ? 4.573 8.930 -36.875 1.00 88.62 111 VAL A N 1
ATOM 857 C CA . VAL A 1 111 ? 5.843 9.578 -36.518 1.00 88.62 111 VAL A CA 1
ATOM 858 C C . VAL A 1 111 ? 6.886 9.334 -37.605 1.00 88.62 111 VAL A C 1
ATOM 860 O O . VAL A 1 111 ? 7.547 10.275 -38.040 1.00 88.62 111 VAL A O 1
ATOM 863 N N . LYS A 1 112 ? 6.994 8.094 -38.098 1.00 87.50 112 LYS A N 1
ATOM 864 C CA . LYS A 1 112 ? 7.930 7.718 -39.170 1.00 87.50 112 LYS A CA 1
ATOM 865 C C . LYS A 1 112 ? 7.634 8.436 -40.493 1.00 87.50 112 LYS A C 1
ATOM 867 O O . LYS A 1 112 ? 8.565 8.767 -41.221 1.00 87.50 112 LYS A O 1
ATOM 872 N N . LYS A 1 113 ? 6.355 8.686 -40.800 1.00 92.50 113 LYS A N 1
ATOM 873 C CA . LYS A 1 113 ? 5.899 9.361 -42.033 1.00 92.50 113 LYS A CA 1
ATOM 874 C C . LYS A 1 113 ? 5.980 10.889 -41.966 1.00 92.50 113 LYS A C 1
ATOM 876 O O . LYS A 1 113 ? 5.811 11.551 -42.989 1.00 92.50 113 LYS A O 1
ATOM 881 N N . ARG A 1 114 ? 6.219 11.470 -40.787 1.00 90.00 114 ARG A N 1
ATOM 882 C CA . ARG A 1 114 ? 6.253 12.925 -40.615 1.00 90.00 114 ARG A CA 1
ATOM 883 C C . ARG A 1 114 ? 7.459 13.537 -41.335 1.00 90.00 114 ARG A C 1
ATOM 885 O O . ARG A 1 114 ? 8.597 13.106 -41.156 1.00 90.00 114 ARG A O 1
ATOM 892 N N . THR A 1 115 ? 7.221 14.600 -42.104 1.00 89.94 115 THR A N 1
ATOM 893 C CA . THR A 1 115 ? 8.276 15.356 -42.795 1.00 89.94 115 THR A CA 1
ATOM 894 C C . THR A 1 115 ? 9.299 15.916 -41.802 1.00 89.94 115 THR A C 1
ATOM 896 O O . THR A 1 115 ? 8.938 16.439 -40.744 1.00 89.94 115 THR A O 1
ATOM 899 N N . LYS A 1 116 ? 10.590 15.827 -42.148 1.00 85.00 116 LYS A N 1
ATOM 900 C CA . LYS A 1 116 ? 11.695 16.369 -41.342 1.00 85.00 116 LYS A CA 1
ATOM 901 C C . LYS A 1 116 ? 11.482 17.866 -41.092 1.00 85.00 116 LYS A C 1
ATOM 903 O O . LYS A 1 116 ? 11.338 18.626 -42.041 1.00 85.00 116 LYS A O 1
ATOM 908 N N . PHE A 1 117 ? 11.502 18.278 -39.826 1.00 86.62 117 PHE A N 1
ATOM 909 C CA . PHE A 1 117 ? 11.353 19.682 -39.409 1.00 86.62 117 PHE A CA 1
ATOM 910 C C . PHE A 1 117 ? 12.596 20.229 -38.685 1.00 86.62 117 PHE A C 1
ATOM 912 O O . PHE A 1 117 ? 12.589 21.358 -38.201 1.00 86.62 117 PHE A O 1
ATOM 919 N N . TYR A 1 118 ? 13.671 19.438 -38.604 1.00 82.88 118 TYR A N 1
ATOM 920 C CA . TYR A 1 118 ? 14.946 19.862 -38.030 1.00 82.88 118 TYR A CA 1
ATOM 921 C C . TYR A 1 118 ? 15.800 20.615 -39.062 1.00 82.88 118 TYR A C 1
ATOM 923 O O . TYR A 1 118 ? 15.765 20.315 -40.258 1.00 82.88 118 TYR A O 1
ATOM 931 N N . ARG A 1 119 ? 16.587 21.592 -38.595 1.00 78.50 119 ARG A N 1
ATOM 932 C CA . ARG A 1 119 ? 17.551 22.337 -39.421 1.00 78.50 119 ARG A CA 1
ATOM 933 C C . ARG A 1 119 ? 18.773 21.447 -39.683 1.00 78.50 119 ARG A C 1
ATOM 935 O O . ARG A 1 119 ? 19.264 20.810 -38.754 1.00 78.50 119 ARG A O 1
ATOM 942 N N . LYS A 1 120 ? 19.236 21.360 -40.934 1.00 78.94 120 LYS A N 1
ATOM 943 C CA . LYS A 1 120 ? 20.490 20.655 -41.253 1.00 78.94 120 LYS A CA 1
ATOM 944 C C . LYS A 1 120 ? 21.671 21.467 -40.706 1.00 78.94 120 LYS A C 1
ATOM 946 O O . LYS A 1 120 ? 21.626 22.694 -40.795 1.00 78.94 120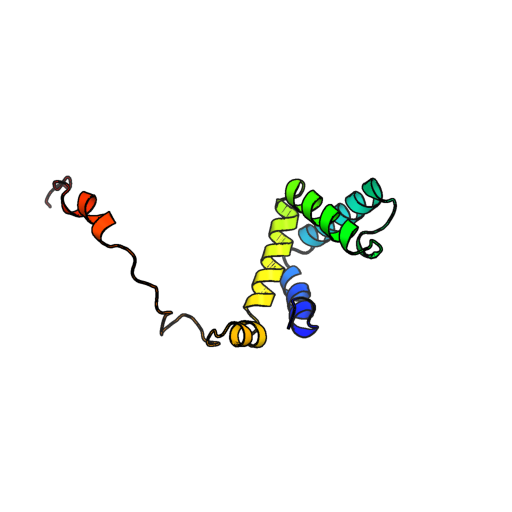 LYS A O 1
ATOM 951 N N . ALA A 1 121 ? 22.634 20.767 -40.105 1.00 72.94 121 ALA A N 1
ATOM 952 C CA . ALA A 1 121 ? 23.918 21.327 -39.685 1.00 72.94 121 ALA A CA 1
ATOM 953 C C . ALA A 1 121 ? 24.753 21.746 -40.900 1.00 72.94 121 ALA A C 1
ATOM 955 O O . ALA A 1 121 ? 24.590 21.092 -41.960 1.00 72.94 121 ALA A O 1
#

Secondary structure (DSSP, 8-state):
--TTSHHHHHHHHHHHGGGHHHHHHHHHHHHHHHHHHHSS-GGGS-HHHHHHHHHHHHHH-HHHHHHHHHHHHHHHHT-HHHHHHTT---S-STTT--PPPP--GGGGHHHHHSPP-SPP-

Sequence (121 aa):
PGADDPGIFERIVVASEPDRSLVDEGLRALDDLSHALYGERFAMLDEDDKVATAERFAQTRVPHVSGIVRVTAQCYYSDERVMAALGMENRAPFPMGYTVEQGDWSLLDPVKKRTKFYRKA